Protein AF-A0A392PGX2-F1 (afdb_monomer)

pLDDT: mean 96.17, std 3.7, range [73.44, 98.69]

Foldseek 3Di:
DVVQVVVPVVRVVQVCFQVVVFVVCCVVPNDPVSCVVPVVCSVVVVDGGGHDDDDPVDDPND

Mean predicted aligned error: 2.79 Å

Nearest PDB structures (foldseek):
  3b96-assembly1_A-2  TM=9.712E-01  e=1.702E-02  Homo sapiens
  2uxw-assembly1_A-2  TM=9.715E-01  e=2.242E-02  Homo sapiens
  7s7g-assembly1_A  TM=9.715E-01  e=2.757E-02  Homo sapiens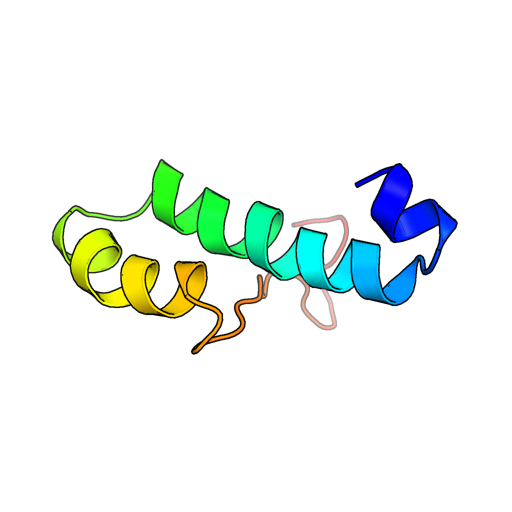
  8ca1-assembly1_A  TM=9.359E-01  e=9.538E-02  Mus musculus
  1w07-assembly1_A  TM=9.259E-01  e=5.201E+00  Arabidopsis thaliana

Structure (mmCIF, N/CA/C/O backbone):
data_AF-A0A392PGX2-F1
#
_entry.id   AF-A0A392PGX2-F1
#
loop_
_atom_site.group_PDB
_atom_site.id
_atom_site.type_symbol
_atom_site.label_atom_id
_atom_site.label_alt_id
_atom_site.label_comp_id
_atom_site.label_asym_id
_atom_site.label_entity_id
_atom_site.label_seq_id
_atom_site.pdbx_PDB_ins_code
_atom_site.Cartn_x
_atom_site.Cartn_y
_atom_site.Cartn_z
_atom_site.occupancy
_atom_site.B_iso_or_equiv
_atom_site.auth_seq_id
_atom_site.auth_comp_id
_atom_site.auth_asym_id
_atom_site.auth_atom_id
_atom_site.pdbx_PDB_model_num
ATOM 1 N N . MET A 1 1 ? 6.448 -12.426 -1.076 1.00 87.56 1 MET A N 1
ATOM 2 C CA . MET A 1 1 ? 7.066 -11.418 -1.967 1.00 87.56 1 MET A CA 1
ATOM 3 C C . MET A 1 1 ? 7.758 -12.100 -3.129 1.00 87.56 1 MET A C 1
ATOM 5 O O . MET A 1 1 ? 7.315 -11.868 -4.237 1.00 87.56 1 MET A O 1
ATOM 9 N N . GLU A 1 2 ? 8.734 -12.984 -2.893 1.00 95.12 2 GLU A N 1
ATOM 10 C CA . GLU A 1 2 ? 9.474 -13.708 -3.947 1.00 95.12 2 GLU A CA 1
ATOM 11 C C . GLU A 1 2 ? 8.582 -14.283 -5.060 1.00 95.12 2 GLU A C 1
ATOM 13 O O . GLU A 1 2 ? 8.743 -13.920 -6.218 1.00 95.12 2 GLU A O 1
ATOM 18 N N . GLU A 1 3 ? 7.575 -15.082 -4.707 1.00 97.06 3 GLU A N 1
ATOM 19 C CA . GLU A 1 3 ? 6.672 -15.721 -5.675 1.00 97.06 3 GLU A CA 1
ATOM 20 C C . GLU A 1 3 ? 5.819 -14.735 -6.491 1.00 97.06 3 GLU A C 1
ATOM 22 O O . GLU A 1 3 ? 5.667 -14.884 -7.703 1.00 97.06 3 GLU A O 1
ATOM 27 N N . ILE A 1 4 ? 5.302 -13.685 -5.846 1.00 95.12 4 ILE A N 1
ATOM 28 C CA . ILE A 1 4 ? 4.507 -12.644 -6.517 1.00 95.12 4 ILE A CA 1
ATOM 29 C C . ILE A 1 4 ? 5.409 -11.833 -7.449 1.00 95.12 4 ILE A C 1
ATOM 31 O O . ILE A 1 4 ? 5.058 -11.601 -8.602 1.00 95.12 4 ILE A O 1
ATOM 35 N N . SER A 1 5 ? 6.593 -11.450 -6.971 1.00 97.06 5 SER A N 1
ATOM 36 C CA . SER A 1 5 ? 7.570 -10.684 -7.740 1.00 97.06 5 SER A CA 1
ATOM 37 C C . SER A 1 5 ? 8.163 -11.482 -8.901 1.00 97.06 5 SER A C 1
ATOM 39 O O . SER A 1 5 ? 8.479 -10.883 -9.925 1.00 97.06 5 SER A O 1
ATOM 41 N N . ARG A 1 6 ? 8.276 -12.815 -8.778 1.00 97.50 6 ARG A N 1
ATOM 42 C CA . ARG A 1 6 ? 8.693 -13.704 -9.874 1.00 97.50 6 ARG A CA 1
ATOM 43 C C . ARG A 1 6 ? 7.722 -13.637 -11.050 1.00 97.50 6 ARG A C 1
ATOM 45 O O . ARG A 1 6 ? 8.161 -13.665 -12.193 1.00 97.50 6 ARG A O 1
ATOM 52 N N . ALA A 1 7 ? 6.422 -13.542 -10.772 1.00 97.56 7 ALA A N 1
ATOM 53 C CA . ALA A 1 7 ? 5.402 -13.370 -11.802 1.00 97.56 7 ALA A CA 1
ATOM 54 C C . ALA A 1 7 ? 5.299 -11.911 -12.282 1.00 97.56 7 ALA A C 1
ATOM 56 O O . ALA A 1 7 ? 5.173 -11.660 -13.478 1.00 97.56 7 ALA A O 1
ATOM 57 N N . SER A 1 8 ? 5.339 -10.942 -11.361 1.00 98.06 8 SER A N 1
ATOM 58 C CA . SER A 1 8 ? 5.301 -9.513 -11.674 1.00 98.06 8 SER A CA 1
ATOM 59 C C . SER A 1 8 ? 5.897 -8.659 -10.553 1.00 98.06 8 SER A C 1
ATOM 61 O O . SER A 1 8 ? 5.329 -8.526 -9.464 1.00 98.06 8 SER A O 1
ATOM 63 N N . GLY A 1 9 ? 7.021 -8.003 -10.851 1.00 97.00 9 GLY A N 1
ATOM 64 C CA . GLY A 1 9 ? 7.684 -7.092 -9.917 1.00 97.00 9 GLY A CA 1
ATOM 65 C C . GLY A 1 9 ? 6.827 -5.883 -9.526 1.00 97.00 9 GLY A C 1
ATOM 66 O O . GLY A 1 9 ? 6.882 -5.451 -8.377 1.00 97.00 9 GLY A O 1
ATOM 67 N N . SER A 1 10 ? 5.989 -5.368 -10.434 1.00 97.12 10 SER A N 1
ATOM 68 C CA . SER A 1 10 ? 5.109 -4.229 -10.140 1.00 97.12 10 SER A CA 1
ATOM 69 C C . SER A 1 10 ? 4.011 -4.601 -9.145 1.00 97.12 10 SER A C 1
ATOM 71 O O . SER A 1 10 ? 3.805 -3.880 -8.173 1.00 97.12 10 SER A O 1
ATOM 73 N N . VAL A 1 11 ? 3.371 -5.761 -9.318 1.00 96.38 11 VAL A N 1
ATOM 74 C CA . VAL A 1 11 ? 2.361 -6.267 -8.372 1.00 96.38 11 VAL A CA 1
ATOM 75 C C . VAL A 1 11 ? 2.997 -6.566 -7.014 1.00 96.38 11 VAL A C 1
ATOM 77 O O . VAL A 1 11 ? 2.444 -6.191 -5.979 1.00 96.38 11 VAL A O 1
ATOM 80 N N . GLY A 1 12 ? 4.185 -7.182 -7.011 1.00 97.25 12 GLY A N 1
ATOM 81 C CA . GLY A 1 12 ? 4.954 -7.420 -5.790 1.00 97.25 12 GLY A CA 1
ATOM 82 C C . GLY A 1 12 ? 5.248 -6.123 -5.033 1.00 97.25 12 GLY A C 1
ATOM 83 O O . GLY A 1 12 ? 4.988 -6.037 -3.832 1.00 97.25 12 GLY A O 1
ATOM 84 N N . LEU A 1 13 ? 5.713 -5.083 -5.732 1.00 96.00 13 LEU A N 1
ATOM 85 C CA . LEU A 1 13 ? 6.006 -3.787 -5.122 1.00 96.00 13 LEU A CA 1
ATOM 86 C C . LEU A 1 13 ? 4.745 -3.082 -4.608 1.00 96.00 13 LEU A C 1
ATOM 88 O O . LEU A 1 13 ? 4.759 -2.591 -3.481 1.00 96.00 13 LEU A O 1
ATOM 92 N N . SER A 1 14 ? 3.651 -3.058 -5.375 1.00 96.38 14 SER A N 1
ATOM 93 C CA . SER A 1 14 ? 2.382 -2.467 -4.925 1.00 96.38 14 SER A CA 1
ATOM 94 C C . SER A 1 14 ? 1.856 -3.152 -3.662 1.00 96.38 14 SER A C 1
ATOM 96 O O . SER A 1 14 ? 1.467 -2.475 -2.708 1.00 96.38 14 SER A O 1
ATOM 98 N N . TYR A 1 15 ? 1.915 -4.486 -3.605 1.00 96.19 15 TYR A N 1
ATOM 99 C CA . TYR A 1 15 ? 1.560 -5.231 -2.399 1.00 96.19 15 TYR A CA 1
ATOM 100 C C . TYR A 1 15 ? 2.513 -4.923 -1.236 1.00 96.19 15 TYR A C 1
ATOM 102 O O . TYR A 1 15 ? 2.068 -4.746 -0.101 1.00 96.19 15 TYR A O 1
ATOM 110 N N . GLY A 1 16 ? 3.817 -4.819 -1.502 1.00 96.56 16 GLY A N 1
ATOM 111 C CA . GLY A 1 16 ? 4.822 -4.433 -0.512 1.00 96.56 16 GLY A CA 1
ATOM 112 C C . GLY A 1 16 ? 4.583 -3.035 0.067 1.00 96.56 16 GLY A C 1
ATOM 113 O O . GLY A 1 16 ? 4.662 -2.857 1.281 1.00 96.56 16 GLY A O 1
ATOM 114 N N . ALA A 1 17 ? 4.223 -2.057 -0.765 1.00 97.19 17 ALA A N 1
ATOM 115 C CA . ALA A 1 17 ? 3.889 -0.705 -0.325 1.00 97.19 17 ALA A CA 1
ATOM 116 C C . ALA A 1 17 ? 2.632 -0.687 0.558 1.00 97.19 17 ALA A C 1
ATOM 118 O O . ALA A 1 17 ? 2.633 -0.112 1.647 1.00 97.19 17 ALA A O 1
ATOM 119 N N . HIS A 1 18 ? 1.578 -1.382 0.138 1.00 97.88 18 HIS A N 1
ATOM 120 C CA . HIS A 1 18 ? 0.343 -1.460 0.907 1.00 97.88 18 HIS A CA 1
ATOM 121 C C . HIS A 1 18 ? 0.523 -2.187 2.248 1.00 97.88 18 HIS A C 1
ATOM 123 O O . HIS A 1 18 ? 0.178 -1.656 3.305 1.00 97.88 18 HIS A O 1
ATOM 129 N N . SER A 1 19 ? 1.100 -3.388 2.227 1.00 96.00 19 SER A N 1
ATOM 130 C CA . SER A 1 19 ? 1.236 -4.219 3.426 1.00 96.00 19 SER A CA 1
ATOM 131 C C . SER A 1 19 ? 2.359 -3.730 4.344 1.00 96.00 19 SER A C 1
ATOM 133 O O . SER A 1 19 ? 2.132 -3.430 5.517 1.00 96.00 19 SER A O 1
ATOM 135 N N . ASN A 1 20 ? 3.578 -3.606 3.824 1.00 95.50 20 ASN A N 1
ATOM 136 C CA . ASN A 1 20 ? 4.744 -3.338 4.653 1.00 95.50 20 ASN A CA 1
ATOM 137 C C . ASN A 1 20 ? 4.947 -1.847 4.941 1.00 95.50 20 ASN A C 1
ATOM 139 O O . ASN A 1 20 ? 5.362 -1.510 6.043 1.00 95.50 20 ASN A O 1
ATOM 143 N N . LEU A 1 21 ? 4.661 -0.945 3.997 1.00 96.62 21 LEU A N 1
ATOM 144 C CA . LEU A 1 21 ? 4.882 0.488 4.237 1.00 96.62 21 LEU A CA 1
ATOM 145 C C . LEU A 1 21 ? 3.684 1.161 4.919 1.00 96.62 21 LEU A C 1
ATOM 147 O O . LEU A 1 21 ? 3.886 2.000 5.789 1.00 96.62 21 LEU A O 1
ATOM 151 N N . CYS A 1 22 ? 2.448 0.786 4.576 1.00 97.81 22 CYS A N 1
ATOM 152 C CA . CYS A 1 22 ? 1.247 1.394 5.159 1.00 97.81 22 CYS A CA 1
ATOM 153 C C . CYS A 1 22 ? 0.714 0.618 6.37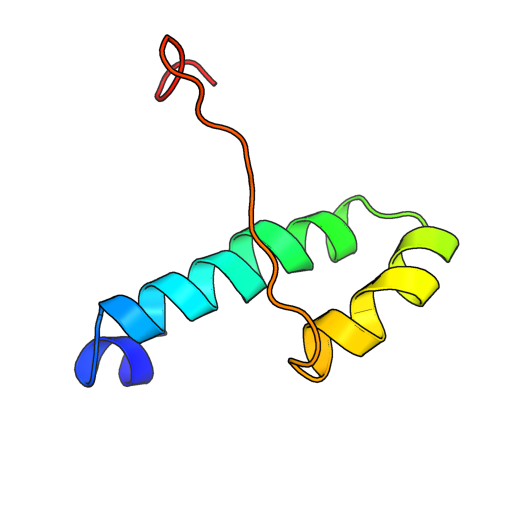8 1.00 97.81 22 CYS A C 1
ATOM 155 O O . CYS A 1 22 ? 0.722 1.137 7.499 1.00 97.81 22 CYS A O 1
ATOM 157 N N . ILE A 1 23 ? 0.277 -0.637 6.193 1.00 98.00 23 ILE A N 1
ATOM 158 C CA . ILE A 1 23 ? -0.378 -1.412 7.265 1.00 98.00 23 ILE A CA 1
ATOM 159 C C . ILE A 1 23 ? 0.566 -1.630 8.454 1.00 98.00 23 ILE A C 1
ATOM 161 O O . ILE A 1 23 ? 0.152 -1.451 9.599 1.00 98.00 23 ILE A O 1
ATOM 165 N N . ASN A 1 24 ? 1.838 -1.958 8.212 1.00 97.56 24 ASN A N 1
ATOM 166 C CA . ASN A 1 24 ? 2.810 -2.190 9.286 1.00 97.56 24 ASN A CA 1
ATOM 167 C C . ASN A 1 24 ? 2.985 -0.958 10.196 1.00 97.56 24 ASN A C 1
ATOM 169 O O . ASN A 1 24 ? 3.004 -1.084 11.420 1.00 97.56 24 ASN A O 1
ATOM 173 N N . GLN A 1 25 ? 3.027 0.251 9.625 1.00 97.31 25 GLN A N 1
ATOM 174 C CA . GLN A 1 25 ? 3.134 1.489 10.406 1.00 97.31 25 GLN A CA 1
ATOM 175 C C . GLN A 1 25 ? 1.903 1.702 11.290 1.00 97.31 25 GLN A C 1
ATOM 177 O O . GLN A 1 25 ? 2.034 2.041 12.467 1.00 97.31 25 GLN A O 1
ATOM 182 N N . LEU A 1 26 ? 0.707 1.418 10.769 1.00 97.69 26 LEU A N 1
ATOM 183 C CA . LEU A 1 26 ? -0.529 1.485 11.546 1.00 97.69 26 LEU A CA 1
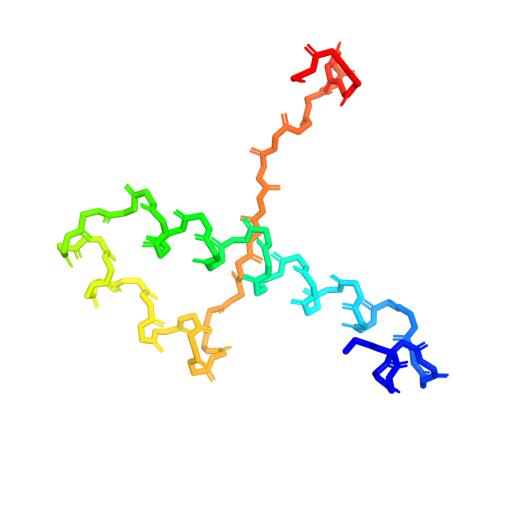ATOM 184 C C . LEU A 1 26 ? -0.578 0.419 12.656 1.00 97.69 26 LEU A C 1
ATOM 186 O O . LEU A 1 26 ? -1.060 0.691 13.756 1.00 97.69 26 LEU A O 1
ATOM 190 N N . VAL A 1 27 ? -0.054 -0.784 12.407 1.00 97.75 27 VAL A N 1
ATOM 191 C CA . VAL A 1 27 ? 0.029 -1.852 13.416 1.00 97.75 27 VAL A CA 1
ATOM 192 C C . VAL A 1 27 ? 0.995 -1.479 14.541 1.00 97.75 27 VAL A C 1
ATOM 194 O O . VAL A 1 27 ? 0.662 -1.664 15.714 1.00 97.75 27 VAL A O 1
ATOM 197 N N . ARG A 1 28 ? 2.169 -0.933 14.214 1.00 97.75 28 ARG A N 1
ATOM 198 C CA . ARG A 1 28 ? 3.206 -0.610 15.206 1.00 97.75 28 ARG A CA 1
ATOM 199 C C . ARG A 1 28 ? 2.891 0.662 15.985 1.00 97.75 28 ARG A C 1
ATOM 201 O O . ARG A 1 28 ? 3.024 0.664 17.203 1.00 97.75 28 ARG A O 1
ATOM 208 N N . ASN A 1 29 ? 2.414 1.698 15.300 1.00 98.00 29 ASN A N 1
ATOM 209 C CA . ASN A 1 29 ? 2.327 3.049 15.860 1.00 98.00 29 ASN A CA 1
ATOM 210 C C . ASN A 1 29 ? 0.884 3.540 16.066 1.00 98.00 29 ASN A C 1
ATOM 212 O O . ASN A 1 29 ? 0.667 4.558 16.716 1.00 98.00 29 ASN A O 1
ATOM 216 N N . GLY A 1 30 ? -0.118 2.834 15.531 1.00 97.75 30 GLY A N 1
ATOM 217 C CA . GLY A 1 30 ? -1.518 3.234 15.652 1.00 97.75 30 GLY A CA 1
ATOM 218 C C . GLY A 1 30 ? -2.116 2.967 17.034 1.00 97.75 30 GLY A C 1
ATOM 219 O O . GLY A 1 30 ? -1.881 1.922 17.655 1.00 97.75 30 GLY A O 1
ATOM 220 N N . SER A 1 31 ? -2.977 3.880 17.483 1.00 98.62 31 SER A N 1
ATOM 221 C CA . SER A 1 31 ? -3.831 3.683 18.654 1.00 98.62 31 SER A CA 1
ATOM 222 C C . SER A 1 31 ? -4.874 2.589 18.411 1.00 98.62 31 SER A C 1
ATOM 224 O O . SER A 1 31 ? -5.162 2.212 17.271 1.00 98.62 31 SER A O 1
ATOM 226 N N . HIS A 1 32 ? -5.499 2.097 19.484 1.00 98.44 32 HIS A N 1
ATOM 227 C CA . HIS A 1 32 ? -6.572 1.107 19.362 1.00 98.44 32 HIS A CA 1
ATOM 228 C C . HIS A 1 32 ? -7.717 1.609 18.462 1.00 98.44 32 HIS A C 1
ATOM 230 O O . HIS A 1 32 ? -8.166 0.891 17.571 1.00 98.44 32 HIS A O 1
ATOM 236 N N . ALA A 1 33 ? -8.127 2.871 18.629 1.00 98.69 33 ALA A N 1
ATOM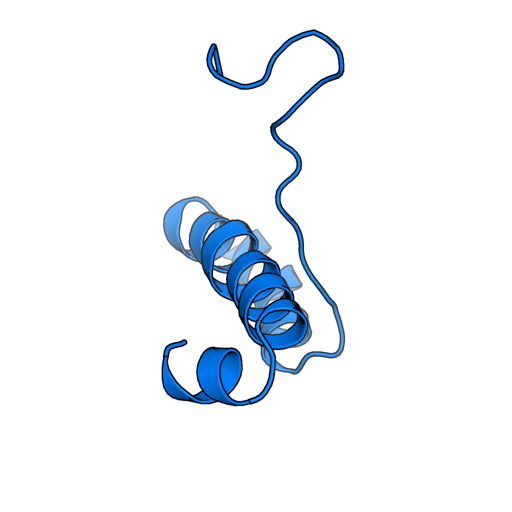 237 C CA . ALA A 1 33 ? -9.190 3.475 17.829 1.00 98.69 33 ALA A CA 1
ATOM 238 C C . ALA A 1 33 ? -8.810 3.598 16.341 1.00 98.69 33 ALA A C 1
ATOM 240 O O . ALA A 1 33 ? -9.628 3.310 15.469 1.00 98.69 33 ALA A O 1
ATOM 241 N N . GLN A 1 34 ? -7.563 3.977 16.031 1.00 98.50 34 GLN A N 1
ATOM 242 C CA . GLN A 1 34 ? -7.079 4.056 14.647 1.00 98.50 34 GLN A CA 1
ATOM 243 C C . GLN A 1 34 ? -7.047 2.673 13.985 1.00 98.50 34 GLN A C 1
ATOM 245 O O . GLN A 1 34 ? -7.505 2.519 12.854 1.00 98.50 34 GLN A O 1
ATOM 250 N N . LYS A 1 35 ? -6.558 1.655 14.701 1.00 98.56 35 LYS A N 1
ATOM 251 C CA . LYS A 1 35 ? -6.508 0.271 14.215 1.00 98.56 35 LYS A CA 1
ATOM 252 C C . LYS A 1 35 ? -7.903 -0.261 13.891 1.00 98.56 35 LYS A C 1
ATOM 254 O O . LYS A 1 35 ? -8.111 -0.736 12.780 1.00 98.56 35 LYS A O 1
ATOM 259 N N . GLN A 1 36 ? -8.860 -0.101 14.808 1.00 98.50 36 GLN A N 1
ATOM 260 C CA . GLN A 1 36 ? -10.257 -0.508 14.602 1.00 98.50 36 GLN A CA 1
ATOM 261 C C . GLN A 1 36 ? -10.903 0.203 13.408 1.00 98.50 36 GLN A C 1
ATOM 263 O O . GLN A 1 36 ? -11.616 -0.414 12.623 1.00 98.50 36 GLN A O 1
ATOM 268 N N . LYS A 1 37 ? -10.626 1.500 13.239 1.00 98.44 37 LYS A N 1
ATOM 269 C CA . LYS A 1 37 ? -11.208 2.298 12.157 1.00 98.44 37 LYS A 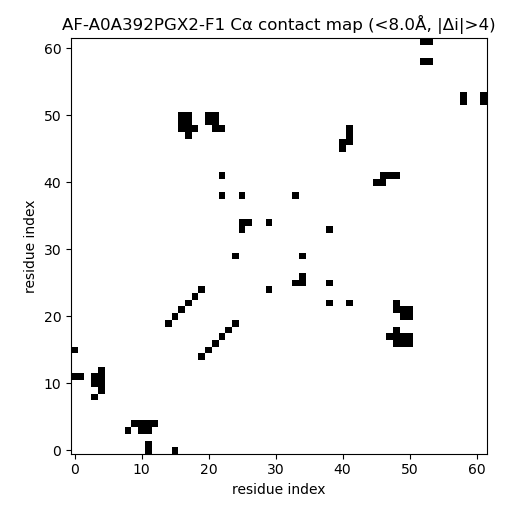CA 1
ATOM 270 C C . LYS A 1 37 ? -10.666 1.925 10.774 1.00 98.44 37 LYS A C 1
ATOM 272 O O . LYS A 1 37 ? -11.432 1.930 9.813 1.00 98.44 37 LYS A O 1
ATOM 277 N N . TYR A 1 38 ? -9.363 1.664 10.651 1.00 98.38 38 TYR A N 1
ATOM 278 C CA . TYR A 1 38 ? -8.702 1.594 9.342 1.00 98.38 38 TYR A CA 1
ATOM 279 C C . TYR A 1 38 ? -8.280 0.183 8.915 1.00 98.38 38 TYR A C 1
ATOM 281 O O . TYR A 1 38 ? -8.380 -0.127 7.729 1.00 98.38 38 TYR A O 1
ATOM 289 N N . LEU A 1 39 ? -7.844 -0.689 9.835 1.00 98.19 39 LEU A N 1
ATOM 290 C CA . LEU A 1 39 ? -7.326 -2.012 9.462 1.00 98.19 39 LEU A CA 1
ATOM 291 C C . LEU A 1 39 ? -8.346 -2.908 8.751 1.00 98.19 39 LEU A C 1
ATOM 293 O O . LEU A 1 39 ? -7.942 -3.519 7.766 1.00 98.19 39 LEU A O 1
ATOM 297 N N . PRO A 1 40 ? -9.632 -2.989 9.154 1.00 98.44 40 PRO A N 1
ATOM 298 C CA . PRO A 1 40 ? -10.567 -3.910 8.507 1.00 98.44 40 PRO A CA 1
ATOM 299 C C . PRO A 1 40 ? -10.672 -3.699 6.991 1.00 98.44 40 PRO A C 1
ATOM 301 O O . PRO A 1 40 ? -10.586 -4.664 6.240 1.00 98.44 40 PRO A O 1
ATOM 304 N N . LYS A 1 41 ? -10.762 -2.437 6.545 1.00 98.50 41 LYS A N 1
ATOM 305 C CA . LYS A 1 41 ? -10.865 -2.083 5.118 1.00 98.50 41 LYS A CA 1
ATOM 306 C C . LYS A 1 41 ? -9.546 -2.196 4.354 1.00 98.50 41 LYS A C 1
ATOM 308 O O . LYS A 1 41 ? -9.554 -2.423 3.151 1.00 98.50 41 L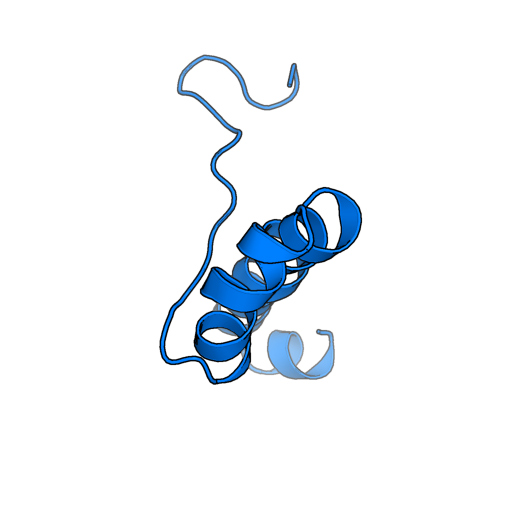YS A O 1
ATOM 313 N N . LEU A 1 42 ? -8.415 -2.001 5.033 1.00 98.19 42 LEU A N 1
ATOM 314 C CA . LEU A 1 42 ? -7.098 -2.208 4.426 1.00 98.19 42 LEU A CA 1
ATOM 315 C C . LEU A 1 42 ? -6.825 -3.707 4.234 1.00 98.19 42 LEU A C 1
ATOM 317 O O . LEU A 1 42 ? -6.331 -4.111 3.195 1.00 98.19 42 LEU A O 1
ATOM 321 N N . ILE A 1 43 ? -7.192 -4.544 5.209 1.00 97.44 43 ILE A N 1
ATOM 322 C CA . ILE A 1 43 ? -6.976 -5.998 5.159 1.00 97.44 43 ILE A CA 1
ATOM 323 C C . ILE A 1 43 ? -7.923 -6.674 4.161 1.00 97.44 43 ILE A C 1
ATOM 325 O O . ILE A 1 43 ? -7.502 -7.603 3.475 1.00 97.44 43 ILE A O 1
ATOM 329 N N . SER A 1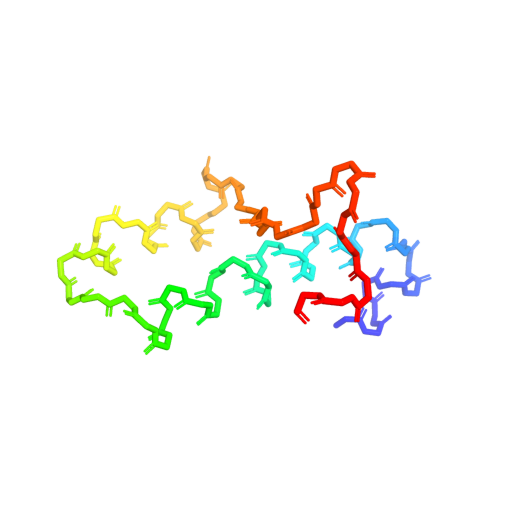 44 ? -9.179 -6.220 4.054 1.00 97.88 44 SER A N 1
ATOM 330 C CA . SER A 1 44 ? -10.120 -6.736 3.047 1.00 97.88 44 SER A CA 1
ATOM 331 C C . SER A 1 44 ? -9.714 -6.381 1.613 1.00 97.88 44 SER A C 1
ATOM 333 O O . SER A 1 44 ? -10.187 -7.016 0.675 1.00 97.88 44 SER A O 1
ATOM 335 N N . GLY A 1 45 ? -8.846 -5.379 1.439 1.00 96.38 45 GLY A N 1
ATOM 336 C CA . GLY A 1 45 ? -8.485 -4.825 0.138 1.00 96.38 45 GLY A CA 1
ATOM 337 C C . GLY A 1 45 ? -9.494 -3.812 -0.408 1.00 96.38 45 GLY A C 1
ATOM 338 O O . GLY A 1 45 ? -9.276 -3.290 -1.499 1.00 96.38 45 GLY A O 1
ATOM 339 N N . ASP A 1 46 ? -10.553 -3.477 0.343 1.00 98.31 46 ASP A N 1
ATOM 340 C CA . ASP A 1 46 ? -11.493 -2.411 -0.040 1.00 98.31 46 ASP A CA 1
ATOM 341 C C . ASP A 1 46 ? -10.775 -1.064 -0.165 1.00 98.31 46 ASP A C 1
ATOM 343 O O . ASP A 1 46 ? -11.137 -0.219 -0.984 1.00 98.31 46 ASP A O 1
ATOM 347 N N . HIS A 1 47 ? -9.752 -0.854 0.667 1.0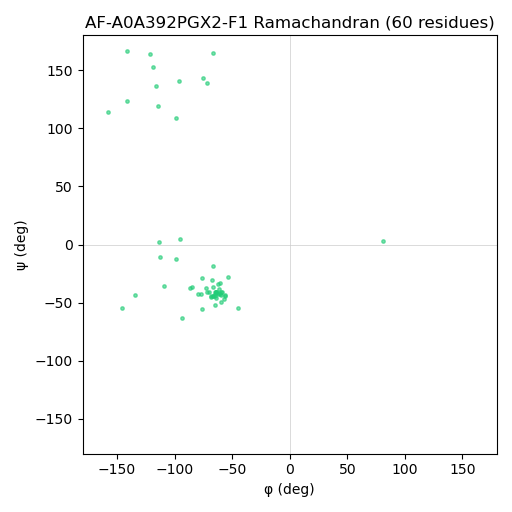0 98.12 47 HIS A N 1
ATOM 348 C CA . HIS A 1 47 ? -8.865 0.295 0.610 1.00 98.12 47 HIS A CA 1
ATOM 349 C C . HIS A 1 47 ? -7.435 -0.135 0.283 1.00 98.12 47 HIS A C 1
ATOM 351 O O . HIS A 1 47 ? -6.879 -1.034 0.913 1.00 98.12 47 HIS A O 1
ATOM 357 N N . VAL A 1 48 ? -6.794 0.613 -0.617 1.00 97.25 48 VAL A N 1
ATOM 358 C CA . VAL A 1 48 ? -5.350 0.534 -0.858 1.00 97.25 48 VAL A CA 1
ATOM 359 C C . VAL A 1 48 ? -4.648 1.627 -0.057 1.00 97.25 48 VAL A C 1
ATOM 361 O O . VAL A 1 48 ? -5.136 2.746 0.081 1.00 97.25 48 VAL A O 1
ATOM 364 N N . GLY A 1 49 ? -3.495 1.277 0.495 1.00 96.88 49 GLY A N 1
ATOM 365 C CA . GLY A 1 49 ? -2.707 2.111 1.394 1.00 96.88 49 GLY A CA 1
ATOM 366 C C . GLY A 1 49 ? -1.333 2.400 0.809 1.00 96.88 49 GLY A C 1
ATOM 367 O O . GLY A 1 49 ? -0.805 1.599 0.040 1.00 96.88 49 GLY A O 1
ATOM 368 N N . ALA A 1 50 ? -0.756 3.529 1.200 1.00 96.81 50 ALA A N 1
ATOM 369 C CA . ALA A 1 50 ? 0.572 3.966 0.792 1.00 96.81 50 ALA A CA 1
ATOM 370 C C . ALA A 1 50 ? 1.296 4.633 1.969 1.00 96.81 50 ALA A C 1
ATOM 372 O O . ALA A 1 50 ? 0.678 4.966 2.984 1.00 96.81 50 ALA A O 1
ATOM 373 N N . LEU A 1 51 ? 2.604 4.827 1.815 1.00 95.69 51 LEU A N 1
ATOM 374 C CA . LEU A 1 51 ? 3.425 5.636 2.708 1.00 95.69 51 LEU A CA 1
ATOM 375 C C . LEU A 1 51 ? 3.924 6.850 1.926 1.00 95.69 51 LEU A C 1
ATOM 377 O O . LEU A 1 51 ? 4.618 6.691 0.924 1.00 95.69 51 LEU A O 1
ATOM 381 N N . ALA A 1 52 ? 3.563 8.043 2.387 1.00 94.00 52 ALA A N 1
ATOM 382 C CA . ALA A 1 52 ? 4.081 9.298 1.862 1.00 94.00 52 ALA A CA 1
ATOM 383 C C . ALA A 1 52 ? 5.197 9.778 2.795 1.00 94.00 52 ALA A C 1
ATOM 385 O O . ALA A 1 52 ? 4.921 10.133 3.939 1.00 94.00 52 ALA A O 1
ATOM 386 N N . MET A 1 53 ? 6.441 9.711 2.321 1.00 93.50 53 MET A N 1
ATOM 387 C CA . MET A 1 53 ? 7.632 10.102 3.085 1.00 93.50 53 MET A CA 1
ATOM 388 C C . MET A 1 53 ? 8.580 10.963 2.248 1.00 93.50 53 MET A C 1
ATOM 390 O O . MET A 1 53 ? 9.073 11.965 2.741 1.00 93.50 53 MET A O 1
ATOM 394 N N . SER A 1 54 ? 8.814 10.594 0.985 1.00 94.38 54 SER A N 1
ATOM 395 C CA . SER A 1 54 ? 9.649 11.384 0.078 1.00 94.38 54 SER A CA 1
ATOM 396 C C . SER A 1 54 ? 8.955 12.675 -0.354 1.00 94.38 54 SER A C 1
ATOM 398 O O . SER A 1 54 ? 7.774 12.672 -0.708 1.00 94.38 54 SER A O 1
ATOM 400 N N . GLU A 1 55 ? 9.729 13.750 -0.402 1.00 96.44 55 GLU A N 1
ATOM 401 C CA . GLU A 1 55 ? 9.327 15.080 -0.855 1.00 96.44 55 GLU A CA 1
ATOM 402 C C . GLU A 1 55 ? 10.218 15.518 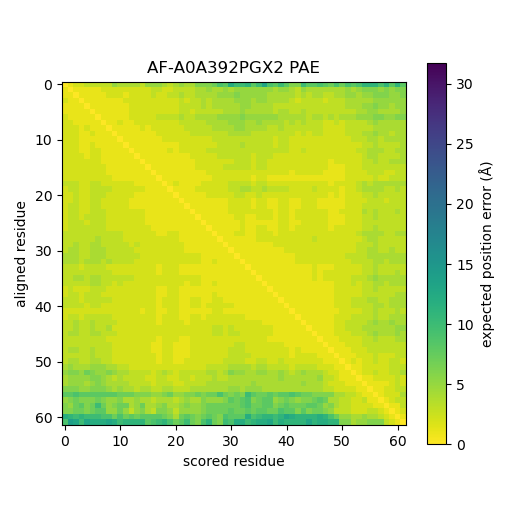-2.034 1.00 96.44 55 GLU A C 1
ATOM 404 O O . GLU A 1 55 ? 11.283 14.933 -2.239 1.00 96.44 55 GLU A O 1
ATOM 409 N N . PRO A 1 56 ? 9.851 16.551 -2.823 1.00 95.44 56 PRO A N 1
ATOM 410 C CA . PRO A 1 56 ? 10.653 16.981 -3.974 1.00 95.44 56 PRO A CA 1
ATOM 411 C C . PRO A 1 56 ? 12.125 17.287 -3.658 1.00 95.44 56 PRO A C 1
ATOM 413 O O . PRO A 1 56 ? 12.973 17.131 -4.532 1.00 95.44 56 PRO A O 1
ATOM 416 N N . ASN A 1 57 ? 12.417 17.705 -2.422 1.00 94.25 57 ASN A N 1
ATOM 417 C CA . ASN A 1 57 ? 13.762 18.067 -1.974 1.00 94.25 57 ASN A CA 1
ATOM 418 C C . ASN A 1 57 ? 14.342 17.122 -0.904 1.00 94.25 57 ASN A C 1
ATOM 420 O O . ASN A 1 57 ? 15.456 17.382 -0.462 1.00 94.25 57 ASN A O 1
ATOM 424 N N . SER A 1 58 ? 13.629 16.053 -0.512 1.00 91.56 58 SER A N 1
ATOM 425 C CA . SER A 1 58 ? 14.084 15.117 0.529 1.00 91.56 58 SER A CA 1
ATOM 426 C C . SER A 1 58 ? 13.730 13.666 0.200 1.00 91.56 58 SER A C 1
ATOM 428 O O . SER A 1 58 ? 12.569 13.317 -0.027 1.00 91.56 58 SER A O 1
ATOM 430 N N . GLY A 1 59 ? 14.745 12.802 0.168 1.00 92.50 59 GLY A N 1
ATOM 431 C CA . GLY A 1 59 ? 14.625 11.408 -0.263 1.00 92.50 59 GLY A CA 1
ATOM 432 C C . GLY A 1 59 ? 15.531 10.427 0.479 1.00 92.50 59 GLY A C 1
ATOM 433 O O . GLY A 1 59 ? 15.027 9.441 1.001 1.00 92.50 59 GLY A O 1
ATOM 434 N N . SER A 1 60 ? 16.844 10.667 0.523 1.00 91.62 60 SER A N 1
ATOM 435 C CA . SER A 1 60 ? 17.794 9.822 1.282 1.00 91.62 60 SER A CA 1
ATOM 436 C C . SER A 1 60 ? 18.162 10.416 2.646 1.00 91.62 60 SER A C 1
ATOM 438 O O . SER A 1 60 ? 18.802 9.754 3.454 1.00 91.62 60 SER A O 1
ATOM 440 N N . ASP A 1 61 ? 17.803 11.678 2.856 1.00 88.19 61 ASP A N 1
ATOM 441 C CA . ASP A 1 61 ? 18.015 12.521 4.035 1.00 88.19 61 ASP A CA 1
ATOM 442 C C . ASP A 1 61 ? 16.815 12.525 5.002 1.00 88.19 61 ASP A C 1
ATOM 444 O O . ASP A 1 61 ? 16.829 13.272 5.979 1.00 88.19 61 ASP A O 1
ATOM 448 N N . VAL A 1 62 ? 15.792 11.711 4.714 1.00 73.44 62 VAL A N 1
ATOM 449 C CA . VAL A 1 62 ? 14.632 11.451 5.589 1.00 73.44 62 VAL A CA 1
ATOM 450 C C . VAL A 1 62 ? 14.966 10.497 6.728 1.00 73.44 62 VAL A C 1
ATOM 452 O O . VAL A 1 62 ? 15.799 9.584 6.524 1.00 73.44 62 VAL A O 1
#

Organism: NCBI:txid97028

Sequence (62 aa):
MEEISRASGSVGLSYGAHSNLCINQLVRNGSHAQKQKYLPKLISGDHVGALAMSEPNSGSDV

Solvent-accessible surface area (backbone atoms only — not comparable to full-atom values): 3729 Å² total; per-residue (Å²): 101,70,73,50,30,72,78,34,54,66,61,27,48,54,50,43,36,24,49,60,50,22,48,44,47,43,68,75,71,42,51,73,68,54,39,68,70,46,45,64,43,47,75,72,57,81,37,88,50,64,67,90,79,74,50,102,89,38,69,90,85,111

InterPro domains:
  IPR009100 Acyl-CoA dehydrogenase/oxidase, N-terminal and middle domain superfamily [SSF56645] (1-62)
  IPR013786 Acyl-CoA dehydrogenase/oxidase, N-terminal [PF02771] (1-46)
  IPR037069 Acyl-CoA dehydrogenase/oxidase, N-terminal domain superfamily [G3DSA:1.10.540.10] (1-48)
  IPR046373 Acyl-CoA oxidase/dehydrogenase, middle domain superfamily [G3DSA:2.40.110.10] (49-62)

Radius of gyration: 13.57 Å; Cα contacts (8 Å, |Δi|>4): 48; chains: 1; bounding box: 30×34×31 Å

Secondary structure (DSSP, 8-state):
-HHHHHH-HHHHHHHHIIIIIIIHHHHHH--HHHHHHHHHHHHTTSS-------BTTBSS--